Protein AF-A0A1S8C6V3-F1 (afdb_monomer)

Nearest PDB structures (foldseek):
  2dc0-assembly1_B  TM=8.450E-01  e=6.129E-05  Thermus thermophilus
  1obl-assembly1_B  TM=7.271E-01  e=3.190E-04  Bradyrhizobium japonicum
  1obk-assembly1_B  TM=7.244E-01  e=3.858E-04  Bradyrhizobium japonicum
  4cp8-assembly1_F  TM=7.637E-01  e=3.488E-02  Pseudomonas sp. ADP
  4gyr-assembly1_B  TM=7.759E-01  e=3.960E-02  Granulibacter bethesdensis CGDNIH1

Foldseek 3Di:
DPPPDPDDPDDDDLWQEAEEAVVVCVDPDPVLVVVLVVVVVVSVVVNHHYHYDHQPLPVPLVVLVLQQVLLVVLVVCVVVVVVLVVDDPVRSVSNVVNVPRDPVNNVVSVVSVVVRVVSVVVVCVPTVYYRDRPPD

Sequence (136 aa):
MLAGRPPRALRPAVPRRIGVPEPWFDHLDPGVAEVVAAAGRVFAGGGAELVPVTVPGISVAQDALYTIVYSGIADLHHERLATPGLFQPDTLARLRVGEGVSEGDRAGALQVRAEYQRGLEEVFGSVDVLLTPTLP

Mean predicted aligned error: 6.1 Å

pLDDT: mean 88.68, std 11.19, range [38.03, 97.38]

Solvent-accessible surface area (backbone atoms only — not comparable to full-atom values): 7933 Å² total; per-residue (Å²): 132,88,77,71,76,77,84,75,88,80,74,96,68,85,63,54,30,36,22,33,45,61,82,78,51,76,85,48,46,68,70,52,50,52,50,51,52,49,52,49,50,55,43,40,76,72,68,24,44,81,38,83,39,79,64,56,58,59,93,53,45,60,60,27,48,49,47,47,50,26,31,52,52,19,65,74,38,51,81,55,59,81,49,58,86,80,44,56,69,75,57,46,53,48,33,55,58,10,67,73,53,47,74,65,58,40,53,51,23,54,50,53,50,54,52,31,52,50,34,48,55,56,47,55,71,76,22,73,46,76,62,72,75,95,64,112

Structure (mmCIF, N/CA/C/O backbone):
data_AF-A0A1S8C6V3-F1
#
_entry.id   AF-A0A1S8C6V3-F1
#
loop_
_atom_site.group_PDB
_atom_site.id
_atom_site.type_symbol
_atom_site.label_atom_id
_atom_site.label_alt_id
_atom_site.label_comp_id
_atom_site.label_asym_id
_atom_site.label_entity_id
_atom_site.label_seq_id
_atom_site.pdbx_PDB_ins_code
_atom_site.Cartn_x
_atom_site.Cartn_y
_atom_site.Cartn_z
_atom_site.occupancy
_atom_site.B_iso_or_equiv
_atom_site.auth_seq_id
_atom_site.auth_comp_id
_atom_site.auth_asym_id
_atom_site.auth_atom_id
_atom_site.pdbx_PDB_model_num
ATOM 1 N N . MET A 1 1 ? 10.837 -16.732 -9.844 1.00 38.03 1 MET A N 1
ATOM 2 C CA . MET A 1 1 ? 9.453 -17.121 -9.496 1.00 38.03 1 MET A CA 1
ATOM 3 C C . MET A 1 1 ? 9.073 -16.458 -8.181 1.00 38.03 1 MET A C 1
ATOM 5 O O . MET A 1 1 ? 9.714 -16.738 -7.178 1.00 38.03 1 MET A O 1
ATOM 9 N N . LEU A 1 2 ? 8.061 -15.588 -8.163 1.00 43.62 2 LEU A N 1
ATOM 10 C CA . LEU A 1 2 ? 7.370 -15.242 -6.919 1.00 43.62 2 LEU A CA 1
ATOM 11 C C . LEU A 1 2 ? 6.513 -16.456 -6.557 1.00 43.62 2 LEU A C 1
ATOM 13 O O . LEU A 1 2 ? 5.391 -16.584 -7.037 1.00 43.62 2 LEU A O 1
ATOM 17 N N . ALA A 1 3 ? 7.074 -17.406 -5.811 1.00 48.03 3 ALA A N 1
ATOM 18 C CA . ALA A 1 3 ? 6.287 -18.504 -5.272 1.00 48.03 3 ALA A CA 1
ATOM 19 C C . ALA A 1 3 ? 5.245 -17.891 -4.325 1.00 48.03 3 ALA A 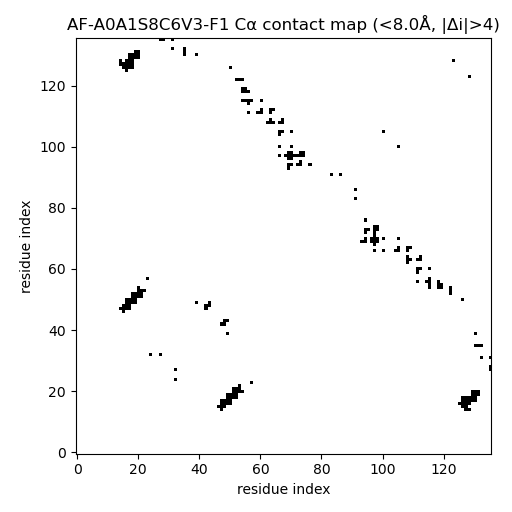C 1
ATOM 21 O O . ALA A 1 3 ? 5.586 -17.416 -3.241 1.00 48.03 3 ALA A O 1
ATOM 22 N N . GLY A 1 4 ? 3.990 -17.813 -4.771 1.00 52.19 4 GLY A N 1
ATOM 23 C CA . GLY A 1 4 ? 2.889 -17.382 -3.919 1.00 52.19 4 GLY A CA 1
ATOM 24 C C . GLY A 1 4 ? 2.823 -18.301 -2.703 1.00 52.19 4 GLY A C 1
ATOM 25 O O . GLY A 1 4 ? 2.859 -19.524 -2.856 1.00 52.19 4 GLY A O 1
ATOM 26 N N . ARG A 1 5 ? 2.758 -17.724 -1.494 1.00 61.88 5 ARG A N 1
ATOM 27 C CA . ARG A 1 5 ? 2.448 -18.498 -0.282 1.00 61.88 5 ARG A CA 1
ATOM 28 C C . ARG A 1 5 ? 1.172 -19.313 -0.563 1.00 61.88 5 ARG A C 1
ATOM 30 O O . ARG A 1 5 ? 0.252 -18.770 -1.182 1.00 61.88 5 ARG A O 1
ATOM 37 N N . PRO A 1 6 ? 1.101 -20.587 -0.139 1.00 71.75 6 PRO A N 1
ATOM 38 C CA . PRO A 1 6 ? -0.093 -21.394 -0.348 1.00 71.75 6 PRO A CA 1
ATOM 39 C C . PRO A 1 6 ? -1.317 -20.663 0.225 1.00 71.75 6 PRO A C 1
ATOM 41 O O . PRO A 1 6 ? -1.195 -20.024 1.279 1.00 71.75 6 PRO A O 1
ATOM 44 N N . PRO A 1 7 ? -2.477 -20.718 -0.455 1.00 63.81 7 PRO A N 1
ATOM 45 C CA . PRO A 1 7 ? -3.671 -20.019 -0.008 1.00 63.81 7 PRO A CA 1
ATOM 46 C C . PRO A 1 7 ? -4.016 -20.459 1.414 1.00 63.81 7 PRO A C 1
ATOM 48 O O . PRO A 1 7 ? -4.204 -21.644 1.697 1.00 63.81 7 PRO A O 1
ATOM 51 N N . ARG A 1 8 ? -4.067 -19.492 2.333 1.00 70.81 8 ARG A N 1
ATOM 52 C CA . ARG A 1 8 ? -4.486 -19.745 3.710 1.00 70.81 8 ARG A CA 1
ATOM 53 C C . ARG A 1 8 ? -5.990 -20.015 3.692 1.00 70.81 8 ARG A C 1
ATOM 55 O O . ARG A 1 8 ? -6.748 -19.218 3.147 1.00 70.81 8 ARG A O 1
ATOM 62 N N . ALA A 1 9 ? -6.427 -21.117 4.298 1.00 78.25 9 ALA A N 1
ATOM 63 C CA . ALA A 1 9 ? -7.848 -21.371 4.506 1.00 78.25 9 ALA A CA 1
ATOM 64 C C . ALA A 1 9 ? -8.405 -20.315 5.476 1.00 78.25 9 ALA A C 1
ATOM 66 O O . ALA A 1 9 ? -8.168 -20.385 6.683 1.00 78.25 9 ALA A O 1
ATOM 67 N N . LEU A 1 10 ? -9.094 -19.307 4.942 1.00 69.38 10 LEU A N 1
ATOM 68 C CA . LEU A 1 10 ? -9.737 -18.269 5.740 1.00 69.38 10 LEU A CA 1
ATOM 69 C C . LEU A 1 10 ? -11.077 -18.792 6.257 1.00 69.38 10 LEU A C 1
ATOM 71 O O . LEU A 1 10 ? -11.885 -19.326 5.499 1.00 69.38 10 LEU A O 1
ATOM 75 N N . ARG A 1 11 ? -11.315 -18.633 7.559 1.00 76.69 11 ARG A N 1
ATOM 76 C CA . ARG A 1 11 ? -12.638 -18.823 8.156 1.00 76.69 11 ARG A CA 1
ATOM 77 C C . ARG A 1 11 ? -13.254 -17.444 8.371 1.00 76.69 11 ARG A C 1
ATOM 79 O O . ARG A 1 11 ? -12.558 -16.593 8.923 1.00 76.69 11 ARG A O 1
ATOM 86 N N . PRO A 1 12 ? -14.515 -17.212 7.971 1.00 73.19 12 PRO A N 1
ATOM 87 C CA . PRO A 1 12 ? -15.203 -15.974 8.303 1.00 73.19 12 PRO A CA 1
ATOM 88 C C . PRO A 1 12 ? -15.204 -15.783 9.820 1.00 73.19 12 PRO A C 1
ATOM 90 O O . PRO A 1 12 ? -15.680 -16.643 10.561 1.00 73.19 12 PRO A O 1
ATOM 93 N N . ALA A 1 13 ? -14.643 -14.670 10.271 1.00 78.81 13 ALA A N 1
ATOM 94 C CA . ALA A 1 13 ? -14.649 -14.256 11.661 1.00 78.81 13 ALA A CA 1
ATOM 95 C C . ALA A 1 13 ? -14.959 -12.762 11.703 1.00 78.81 13 ALA A C 1
ATOM 97 O O . ALA A 1 13 ? -14.483 -12.002 10.859 1.00 78.81 13 ALA A O 1
ATOM 98 N N . VAL A 1 14 ? -15.772 -12.350 12.671 1.00 81.12 14 VAL A N 1
ATOM 99 C CA . VAL A 1 14 ? -15.993 -10.929 12.945 1.00 81.12 14 VAL A CA 1
ATOM 100 C C . VAL A 1 14 ? -14.713 -10.404 13.609 1.00 81.12 14 VAL A C 1
ATOM 102 O O . VAL A 1 14 ? -14.324 -10.969 14.638 1.00 81.12 14 VAL A O 1
ATOM 105 N N . PRO A 1 15 ? -14.027 -9.395 13.036 1.00 85.62 15 PRO A N 1
ATOM 106 C CA . PRO A 1 15 ? -12.810 -8.856 13.631 1.00 85.62 15 PRO A CA 1
ATOM 107 C C . PRO A 1 15 ? -13.142 -8.217 14.979 1.00 85.62 15 PRO A C 1
ATOM 109 O O . PRO A 1 15 ? -14.137 -7.504 15.108 1.00 85.62 15 PRO A O 1
ATOM 112 N N . ARG A 1 16 ? -12.311 -8.481 15.987 1.00 94.50 16 ARG A N 1
ATOM 113 C CA . ARG A 1 16 ? -12.438 -7.859 17.309 1.00 94.50 16 ARG A CA 1
ATOM 114 C C . ARG A 1 16 ? -11.603 -6.599 17.413 1.00 94.50 16 ARG A C 1
ATOM 116 O O . ARG A 1 16 ? -12.015 -5.687 18.111 1.00 94.50 16 ARG A O 1
ATOM 123 N N . ARG A 1 17 ? -10.453 -6.552 16.740 1.00 96.94 17 ARG A N 1
ATOM 124 C CA . ARG A 1 17 ? -9.543 -5.402 16.726 1.00 96.94 17 ARG A CA 1
ATOM 125 C C . ARG A 1 17 ? -9.276 -4.990 15.288 1.00 96.94 17 ARG A C 1
ATOM 127 O O . ARG A 1 17 ? -8.723 -5.768 14.511 1.00 96.94 17 ARG A O 1
ATOM 134 N N . ILE A 1 18 ? -9.670 -3.777 14.938 1.00 96.56 18 ILE A N 1
ATOM 135 C CA . ILE A 1 18 ? -9.483 -3.194 13.611 1.00 96.56 18 ILE A CA 1
ATOM 136 C C . ILE A 1 18 ? -8.424 -2.105 13.734 1.00 96.56 18 ILE A C 1
ATOM 138 O O . ILE A 1 18 ? -8.628 -1.112 14.429 1.00 96.56 18 ILE A O 1
ATOM 142 N N . GLY A 1 19 ? -7.295 -2.291 13.058 1.00 95.50 19 GLY A N 1
ATOM 143 C CA . GLY A 1 19 ? -6.231 -1.301 13.008 1.00 95.50 19 GLY A CA 1
ATOM 144 C C . GLY A 1 19 ? -6.596 -0.124 12.114 1.00 95.50 19 GLY A C 1
ATOM 145 O O . GLY A 1 19 ? -7.072 -0.314 10.994 1.00 95.50 19 GLY A O 1
ATOM 146 N N . VAL A 1 20 ? -6.344 1.085 12.596 1.00 92.88 20 VAL A N 1
ATOM 147 C CA . VAL A 1 20 ? -6.535 2.340 11.868 1.00 92.88 20 VAL A CA 1
ATOM 148 C C . VAL A 1 20 ? -5.156 2.979 11.693 1.00 92.88 20 VAL A C 1
ATOM 150 O O . VAL A 1 20 ? -4.589 3.463 12.674 1.00 92.88 20 VAL A O 1
ATOM 153 N N . PRO A 1 21 ? -4.557 2.925 10.489 1.00 88.31 21 PRO A N 1
ATOM 154 C CA . PRO A 1 21 ? -3.228 3.465 10.259 1.00 88.31 21 PRO A CA 1
ATOM 155 C C . PRO A 1 21 ? -3.283 4.990 10.126 1.00 88.31 21 PRO A C 1
ATOM 157 O O . PRO A 1 21 ? -3.276 5.521 9.023 1.00 88.31 21 PRO A O 1
ATOM 160 N N . GLU A 1 22 ? -3.357 5.698 11.254 1.00 71.38 22 GLU A N 1
ATOM 161 C CA . GLU A 1 22 ? -3.537 7.159 11.305 1.00 71.38 22 GLU A CA 1
ATOM 162 C C . GLU A 1 22 ? -2.548 7.953 10.422 1.00 71.38 22 GLU A C 1
ATOM 164 O O . GLU A 1 22 ? -3.011 8.830 9.694 1.00 71.38 22 GLU A O 1
ATOM 169 N N . PRO A 1 23 ? -1.238 7.619 10.352 1.00 64.19 23 PRO A N 1
ATOM 170 C CA . PRO A 1 23 ? -0.298 8.339 9.486 1.00 64.19 23 PRO A CA 1
ATOM 171 C C . PRO A 1 23 ? -0.532 8.128 7.981 1.00 64.19 23 PRO A C 1
ATOM 173 O O . PRO A 1 23 ? 0.064 8.823 7.166 1.00 64.19 23 PRO A O 1
ATOM 176 N N . TRP A 1 24 ? -1.348 7.145 7.574 1.00 64.75 24 TRP A N 1
ATOM 177 C CA . TRP A 1 24 ? -1.687 6.930 6.155 1.00 64.75 24 TRP A CA 1
ATOM 178 C C . TRP A 1 24 ? -2.690 7.961 5.639 1.00 64.75 24 TRP A C 1
ATOM 180 O O . TRP A 1 24 ? -2.923 8.023 4.434 1.00 64.75 24 TRP A O 1
ATOM 190 N N . PHE A 1 25 ? -3.310 8.727 6.537 1.00 64.12 25 PHE A N 1
ATOM 191 C CA . PHE A 1 25 ? -4.418 9.621 6.216 1.00 64.12 25 PHE A CA 1
ATOM 192 C C . PHE A 1 25 ? -4.036 11.096 6.209 1.00 64.12 25 PHE A C 1
ATOM 194 O O . PHE A 1 25 ? -4.906 11.954 6.041 1.00 64.12 25 PHE A O 1
ATOM 201 N N . ASP A 1 26 ? -2.747 11.399 6.352 1.00 65.25 26 ASP A N 1
ATOM 202 C CA . ASP A 1 26 ? -2.247 12.750 6.161 1.00 65.25 26 ASP A CA 1
ATOM 203 C C . ASP A 1 26 ? -2.620 13.202 4.740 1.00 65.25 26 ASP A C 1
ATOM 205 O O . ASP A 1 26 ? -2.129 12.650 3.756 1.00 65.25 26 ASP A O 1
ATOM 209 N N . HIS A 1 27 ? -3.458 14.239 4.639 1.00 70.19 27 HIS A N 1
ATOM 210 C CA . HIS A 1 27 ? -3.962 14.833 3.388 1.00 70.19 27 HIS A CA 1
ATOM 211 C C . HIS A 1 27 ? -5.075 14.060 2.649 1.00 70.19 27 HIS A C 1
ATOM 213 O O . HIS A 1 27 ? -5.229 14.247 1.442 1.00 70.19 27 HIS A O 1
ATOM 219 N N . LEU A 1 28 ? -5.883 13.241 3.337 1.00 81.44 28 LEU A N 1
ATOM 220 C CA . LEU A 1 28 ? -7.133 12.739 2.741 1.00 81.44 28 LEU A CA 1
ATOM 221 C C . LEU A 1 28 ? -8.095 13.875 2.377 1.00 81.44 28 LEU A C 1
ATOM 223 O O . LEU A 1 28 ? -8.183 14.884 3.086 1.00 81.44 28 LEU A O 1
ATOM 227 N N . ASP A 1 29 ? -8.881 13.661 1.318 1.00 89.06 29 ASP A N 1
ATOM 228 C CA . ASP A 1 29 ? -10.055 14.491 1.075 1.00 89.06 29 ASP A CA 1
ATOM 229 C C . ASP A 1 29 ? -10.990 14.425 2.303 1.00 89.06 29 ASP A C 1
ATOM 231 O O . ASP A 1 29 ? -11.233 13.330 2.834 1.00 89.06 29 ASP A O 1
ATOM 235 N N . PRO A 1 30 ? -11.533 15.560 2.783 1.00 89.00 30 PRO A N 1
ATOM 236 C CA . PRO A 1 30 ? -12.393 15.573 3.963 1.00 89.00 30 PRO A CA 1
ATOM 237 C C . PRO A 1 30 ? -13.584 14.610 3.865 1.00 89.00 30 PRO A C 1
ATOM 239 O O . PRO A 1 30 ? -13.933 13.969 4.855 1.00 89.00 30 PRO A O 1
ATOM 242 N N . GLY A 1 31 ? -14.171 14.447 2.675 1.00 90.81 31 GLY A N 1
ATOM 243 C CA . GLY A 1 31 ? -15.271 13.513 2.453 1.00 90.81 31 GLY A CA 1
ATOM 244 C C . GLY A 1 31 ? -14.839 12.054 2.605 1.00 90.81 31 GLY A C 1
ATOM 245 O O . GLY A 1 31 ? -15.572 11.243 3.175 1.00 90.81 31 GLY A O 1
ATOM 246 N N . VAL A 1 32 ? -13.625 11.709 2.170 1.00 91.00 32 VAL A N 1
ATOM 247 C CA . VAL A 1 32 ? -13.065 10.362 2.362 1.00 91.00 32 VAL A CA 1
ATOM 248 C C . VAL A 1 32 ? -12.772 10.109 3.838 1.00 91.00 32 VAL A C 1
ATOM 250 O O . VAL A 1 32 ? -13.146 9.054 4.360 1.00 91.00 32 VAL A O 1
ATOM 253 N N . ALA A 1 33 ? -12.199 11.087 4.544 1.00 88.62 33 ALA A N 1
ATOM 254 C CA . ALA A 1 33 ? -11.973 10.995 5.985 1.00 88.62 33 ALA A CA 1
ATOM 255 C C . ALA A 1 33 ? -13.287 10.777 6.762 1.00 88.62 33 ALA A C 1
ATOM 257 O O . ALA A 1 33 ? -13.359 9.914 7.643 1.00 88.62 33 ALA A O 1
ATOM 258 N N . GLU A 1 34 ? -14.355 11.495 6.402 1.00 90.50 34 GLU A N 1
ATOM 259 C CA . GLU A 1 34 ? -15.681 11.330 7.003 1.00 90.50 34 GLU A CA 1
ATOM 260 C C . GLU A 1 34 ? -16.263 9.929 6.779 1.00 90.50 34 GLU A C 1
ATOM 262 O O . GLU A 1 34 ? -16.788 9.323 7.721 1.00 90.50 34 GLU A O 1
ATOM 267 N N . VAL A 1 35 ? -16.150 9.388 5.561 1.00 92.62 35 VAL A N 1
ATOM 268 C CA . VAL A 1 35 ? -16.659 8.051 5.220 1.00 92.62 35 VAL A CA 1
ATOM 269 C C . VAL A 1 35 ? -15.863 6.952 5.927 1.00 92.62 35 VAL A C 1
ATOM 271 O O . VAL A 1 35 ? -16.466 6.021 6.465 1.00 92.62 35 VAL A O 1
ATOM 274 N N . VAL A 1 36 ? -14.533 7.067 6.004 1.00 91.81 36 VAL A N 1
ATOM 275 C CA . VAL A 1 36 ? -13.689 6.125 6.763 1.00 91.81 36 VAL A CA 1
ATOM 276 C C . VAL A 1 36 ? -14.046 6.164 8.250 1.00 91.81 36 VAL A C 1
ATOM 278 O O . VAL A 1 36 ? -14.255 5.115 8.865 1.00 91.81 36 VAL A O 1
ATOM 281 N N . ALA A 1 37 ? -14.213 7.358 8.825 1.00 90.81 37 ALA A N 1
ATOM 282 C CA . ALA A 1 37 ? -14.640 7.507 10.214 1.00 90.81 37 ALA A CA 1
ATOM 283 C C . ALA A 1 37 ? -16.051 6.935 10.450 1.00 90.81 37 ALA A C 1
ATOM 285 O O . ALA A 1 37 ? -16.306 6.310 11.483 1.00 90.81 37 ALA A O 1
ATOM 286 N N . ALA A 1 38 ? -16.976 7.114 9.502 1.00 94.31 38 ALA A N 1
ATOM 287 C CA . ALA A 1 38 ? -18.315 6.533 9.564 1.00 94.31 38 ALA A CA 1
ATOM 288 C C . ALA A 1 38 ? -18.282 5.000 9.521 1.00 94.31 38 ALA A C 1
ATOM 290 O O . ALA A 1 38 ? -18.948 4.361 10.336 1.00 94.31 38 ALA A O 1
ATOM 291 N N . ALA A 1 39 ? -17.466 4.412 8.643 1.00 94.19 39 ALA A N 1
ATOM 292 C CA . ALA A 1 39 ? -17.251 2.969 8.596 1.00 94.19 39 ALA A CA 1
ATOM 293 C C . ALA A 1 39 ? -16.686 2.444 9.926 1.00 94.19 39 ALA A C 1
ATOM 295 O O . ALA A 1 39 ? -17.195 1.462 10.468 1.00 94.19 39 ALA A O 1
ATOM 296 N N . GLY A 1 40 ? -15.711 3.148 10.511 1.00 94.06 40 GLY A N 1
ATOM 297 C CA . GLY A 1 40 ? -15.180 2.834 11.838 1.00 94.06 40 GLY A CA 1
ATOM 298 C C . GLY A 1 40 ? -16.269 2.792 12.916 1.00 94.06 40 GLY A C 1
ATOM 299 O O . GLY A 1 40 ? -16.345 1.828 13.677 1.00 94.06 40 GLY A O 1
ATOM 300 N N . ARG A 1 41 ? -17.173 3.784 12.944 1.00 95.19 41 ARG A N 1
ATOM 301 C CA . ARG A 1 41 ? -18.307 3.810 13.889 1.00 95.19 41 ARG A CA 1
ATOM 302 C C . ARG A 1 41 ? -19.266 2.634 13.705 1.00 95.19 41 ARG A C 1
ATOM 304 O O . ARG A 1 41 ? -19.756 2.107 14.701 1.00 95.19 41 ARG A O 1
ATOM 311 N N . VAL A 1 42 ? -19.522 2.207 12.466 1.00 96.00 42 VAL A N 1
ATOM 312 C CA . VAL A 1 42 ? -20.362 1.027 12.185 1.00 96.00 42 VAL A CA 1
ATOM 313 C C . VAL A 1 42 ? -19.738 -0.231 12.788 1.00 96.00 42 VAL A C 1
ATOM 315 O O . VAL A 1 42 ? -20.427 -0.980 13.480 1.00 96.00 42 VAL A O 1
ATOM 318 N N . PHE A 1 43 ? -18.435 -0.443 12.592 1.00 95.06 43 PHE A N 1
ATOM 319 C CA . PHE A 1 43 ? -17.749 -1.597 13.176 1.00 95.06 43 PHE A CA 1
ATOM 320 C C . PHE A 1 43 ? -17.683 -1.532 14.705 1.00 95.06 43 PHE A C 1
ATOM 322 O O . PHE A 1 43 ? -17.931 -2.541 15.367 1.00 95.06 43 PHE A O 1
ATOM 329 N N . ALA A 1 44 ? -17.434 -0.349 15.271 1.00 94.94 44 ALA A N 1
ATOM 330 C CA . ALA A 1 44 ? -17.438 -0.149 16.717 1.00 94.94 44 ALA A CA 1
ATOM 331 C C . ALA A 1 44 ? -18.811 -0.439 17.343 1.00 94.94 44 ALA A C 1
ATOM 333 O O . ALA A 1 44 ? -18.899 -1.126 18.360 1.00 94.94 44 ALA A O 1
ATOM 334 N N . GLY A 1 45 ? -19.900 -0.010 16.694 1.00 95.69 45 GLY A N 1
ATOM 335 C CA . GLY A 1 45 ? -21.268 -0.351 17.100 1.00 95.69 45 GLY A CA 1
ATOM 336 C C . GLY A 1 45 ? -21.573 -1.854 17.037 1.00 95.69 45 GLY A C 1
ATOM 337 O O . GLY A 1 45 ? -22.434 -2.335 17.769 1.00 95.69 45 GLY A O 1
ATOM 338 N N . GLY A 1 46 ? -20.840 -2.603 16.208 1.00 93.38 46 GLY A N 1
ATOM 339 C CA . GLY A 1 46 ? -20.871 -4.066 16.139 1.00 93.38 46 GLY A CA 1
ATOM 340 C C . GLY A 1 46 ? -19.975 -4.780 17.160 1.00 93.38 46 GLY A C 1
ATOM 341 O O . GLY A 1 46 ? -19.917 -6.009 17.147 1.00 93.38 46 GLY A O 1
ATOM 342 N N . GLY A 1 47 ? -19.282 -4.042 18.036 1.00 94.94 47 GLY A N 1
ATOM 343 C CA . GLY A 1 47 ? -18.427 -4.590 19.092 1.00 94.94 47 GLY A CA 1
ATOM 344 C C . GLY A 1 47 ? -16.948 -4.747 18.727 1.00 94.94 47 GLY A C 1
ATOM 345 O O . GLY A 1 47 ? -16.218 -5.386 19.485 1.00 94.94 47 GLY A O 1
ATOM 346 N N . ALA A 1 48 ? -16.495 -4.192 17.598 1.00 96.38 48 ALA A N 1
ATOM 347 C CA . ALA A 1 48 ? -15.071 -4.130 17.275 1.00 96.38 48 ALA A CA 1
ATOM 348 C C . ALA A 1 48 ? -14.380 -2.959 17.997 1.00 96.38 48 ALA A C 1
ATOM 350 O O . ALA A 1 48 ? -14.920 -1.863 18.114 1.00 96.38 48 ALA A O 1
ATOM 351 N N . GLU A 1 49 ? -13.151 -3.172 18.439 1.00 97.12 49 GLU A N 1
ATOM 352 C CA . GLU A 1 49 ? -12.259 -2.135 18.944 1.00 97.12 49 GLU A CA 1
ATOM 353 C C . GLU A 1 49 ? -11.479 -1.516 17.777 1.00 97.12 49 GLU A C 1
ATOM 355 O O . GLU A 1 49 ? -10.877 -2.239 16.978 1.00 97.12 49 GLU A O 1
ATOM 360 N N . LEU A 1 50 ? -11.477 -0.183 17.672 1.00 95.00 50 LEU A N 1
ATOM 361 C CA . LEU A 1 50 ? -10.618 0.540 16.733 1.00 95.00 50 LEU A CA 1
ATOM 362 C C . LEU A 1 50 ? -9.282 0.843 17.413 1.00 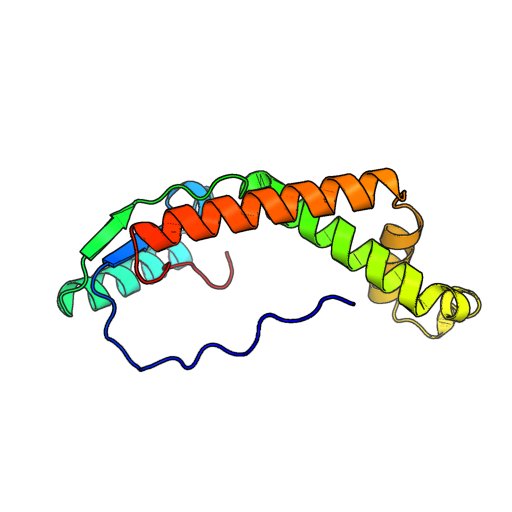95.00 50 LEU A C 1
ATOM 364 O O . LEU A 1 50 ? -9.252 1.502 18.450 1.00 95.00 50 LEU A O 1
ATOM 368 N N . VAL A 1 51 ? -8.189 0.371 16.821 1.00 95.38 51 VAL A N 1
ATOM 369 C CA . VAL A 1 51 ? -6.839 0.465 17.384 1.00 95.38 51 VAL A CA 1
ATOM 370 C C . VAL A 1 51 ? -5.981 1.333 16.465 1.00 95.38 51 VAL A C 1
ATOM 372 O O . VAL A 1 51 ? -5.737 0.930 15.328 1.00 95.38 51 VAL A O 1
ATOM 375 N N . PRO A 1 52 ? -5.493 2.502 16.906 1.00 92.88 52 PRO A N 1
ATOM 376 C CA . PRO A 1 52 ? -4.494 3.253 16.154 1.00 92.88 52 PRO A CA 1
ATOM 377 C C . PRO A 1 52 ? -3.238 2.406 15.929 1.00 92.88 52 PRO A C 1
ATOM 379 O O . PRO A 1 52 ? -2.721 1.795 16.868 1.00 92.88 52 PRO A O 1
ATOM 382 N N . VAL A 1 53 ? -2.743 2.348 14.693 1.00 92.56 53 VAL A N 1
ATOM 383 C CA . VAL A 1 53 ? -1.529 1.591 14.353 1.00 92.56 53 VAL A CA 1
ATOM 384 C C . VAL A 1 53 ? -0.570 2.412 13.502 1.00 92.56 53 VAL A C 1
ATOM 386 O O . VAL A 1 53 ? -0.971 3.247 12.698 1.00 92.56 53 VAL A O 1
ATOM 389 N N . THR A 1 54 ? 0.719 2.115 13.629 1.00 90.06 54 THR A N 1
ATOM 390 C CA . THR A 1 54 ? 1.756 2.631 12.733 1.00 90.06 54 THR A CA 1
ATOM 391 C C . THR A 1 54 ? 2.242 1.487 11.865 1.00 90.06 54 THR A C 1
ATOM 393 O O . THR A 1 54 ? 2.653 0.457 12.395 1.00 90.06 54 THR A O 1
ATOM 396 N N . VAL A 1 55 ? 2.230 1.664 10.541 1.00 87.44 55 VAL A N 1
ATOM 397 C CA . VAL A 1 55 ? 2.815 0.685 9.614 1.00 87.44 55 VAL A CA 1
ATOM 398 C C . VAL A 1 55 ? 4.208 1.157 9.190 1.00 87.44 55 VAL A C 1
ATOM 400 O O . VAL A 1 55 ? 4.313 2.164 8.480 1.00 87.44 55 VAL A O 1
ATOM 403 N N . PRO A 1 56 ? 5.284 0.459 9.600 1.00 86.38 56 PRO A N 1
ATOM 404 C CA . PRO A 1 56 ? 6.645 0.824 9.225 1.00 86.38 56 PRO A CA 1
ATOM 405 C C . PRO A 1 56 ? 6.841 0.811 7.707 1.00 86.38 56 PRO A C 1
ATOM 407 O O . PRO A 1 56 ? 6.345 -0.077 7.020 1.00 86.38 56 PRO A O 1
ATOM 410 N N . GLY A 1 57 ? 7.591 1.780 7.180 1.00 85.81 57 GLY A N 1
ATOM 411 C CA . GLY A 1 57 ? 7.979 1.810 5.765 1.00 85.81 57 GLY A CA 1
ATOM 412 C C . GLY A 1 57 ? 6.875 2.219 4.783 1.00 85.81 57 GLY A C 1
ATOM 413 O O . GLY A 1 57 ? 7.108 2.157 3.580 1.00 85.81 57 GLY A O 1
ATOM 414 N N . ILE A 1 58 ? 5.704 2.670 5.255 1.00 83.56 58 ILE A N 1
ATOM 415 C CA . ILE A 1 58 ? 4.607 3.110 4.376 1.00 83.56 58 ILE A CA 1
ATOM 416 C C . ILE A 1 58 ? 5.041 4.168 3.357 1.00 83.56 58 ILE A C 1
ATOM 418 O O . ILE A 1 58 ? 4.724 4.044 2.177 1.00 83.56 58 ILE A O 1
ATOM 422 N N . SER A 1 59 ? 5.789 5.181 3.795 1.00 84.44 59 SER A N 1
ATOM 423 C CA . SER A 1 59 ? 6.155 6.336 2.969 1.00 84.44 59 SER A CA 1
ATOM 424 C C . SER A 1 59 ? 7.030 5.971 1.771 1.00 84.44 59 SER A C 1
ATOM 426 O O . SER A 1 59 ? 7.047 6.704 0.791 1.00 84.44 59 SER A O 1
ATOM 428 N N . VAL A 1 60 ? 7.731 4.836 1.835 1.00 89.38 60 VAL A N 1
ATOM 429 C CA . VAL A 1 60 ? 8.634 4.347 0.781 1.00 89.38 60 VAL A CA 1
ATOM 430 C C . VAL A 1 60 ? 8.095 3.105 0.064 1.00 89.38 60 VAL A C 1
ATOM 432 O O . VAL A 1 60 ? 8.682 2.643 -0.915 1.00 89.38 60 VAL A O 1
ATOM 435 N N . ALA A 1 61 ? 6.974 2.543 0.532 1.00 90.00 61 ALA A N 1
ATOM 436 C CA . ALA A 1 61 ? 6.423 1.298 0.007 1.00 90.00 61 ALA A CA 1
ATOM 437 C C . ALA A 1 61 ? 5.956 1.437 -1.450 1.00 90.00 61 ALA A C 1
ATOM 439 O O . ALA A 1 61 ? 6.161 0.520 -2.249 1.00 90.00 61 ALA A O 1
ATOM 440 N N . GLN A 1 62 ? 5.358 2.578 -1.808 1.00 89.88 62 GLN A N 1
ATOM 441 C CA . GLN A 1 62 ? 4.887 2.834 -3.170 1.00 89.88 62 GLN A CA 1
ATOM 442 C C . GLN A 1 62 ? 6.047 2.950 -4.165 1.00 89.88 62 GLN A C 1
ATOM 444 O O . GLN A 1 62 ? 5.991 2.349 -5.238 1.00 89.88 62 GLN A O 1
ATOM 449 N N . ASP A 1 63 ? 7.116 3.652 -3.796 1.00 93.19 63 ASP A N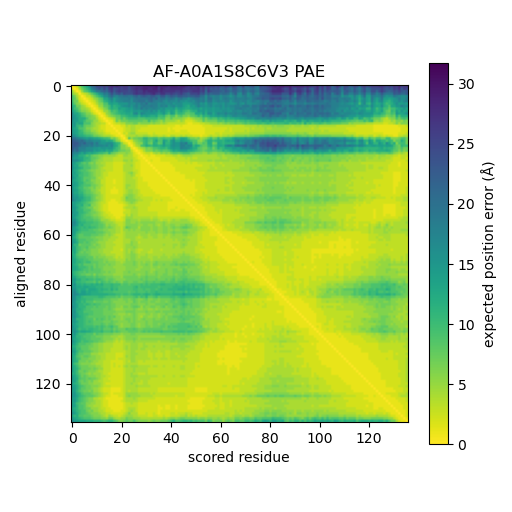 1
ATOM 450 C CA . ASP A 1 63 ? 8.292 3.803 -4.655 1.00 93.19 63 ASP A CA 1
ATOM 451 C C . ASP A 1 63 ? 8.979 2.454 -4.881 1.00 93.19 63 ASP A C 1
ATOM 453 O O . ASP A 1 63 ? 9.260 2.072 -6.019 1.00 93.19 63 ASP A O 1
ATOM 457 N N . ALA A 1 64 ? 9.153 1.663 -3.816 1.00 95.62 64 ALA A N 1
ATOM 458 C CA . ALA A 1 64 ? 9.681 0.307 -3.928 1.00 95.62 64 ALA A CA 1
ATOM 459 C C . ALA A 1 64 ? 8.792 -0.588 -4.812 1.00 95.62 64 ALA A C 1
ATOM 461 O O . ALA A 1 64 ? 9.303 -1.346 -5.642 1.00 95.62 64 ALA A O 1
ATOM 462 N N . LEU A 1 65 ? 7.463 -0.490 -4.677 1.00 95.12 65 LEU A N 1
ATOM 463 C CA . LEU A 1 65 ? 6.514 -1.212 -5.526 1.00 95.12 65 LEU A CA 1
ATOM 464 C C . LEU A 1 65 ? 6.683 -0.832 -7.002 1.00 95.12 65 LEU A C 1
ATOM 466 O O . LEU A 1 65 ? 6.774 -1.729 -7.840 1.00 95.12 65 LEU A O 1
ATOM 470 N N . TYR A 1 66 ? 6.749 0.460 -7.326 1.00 94.50 66 TYR A N 1
ATOM 471 C CA . TYR A 1 66 ? 6.930 0.921 -8.703 1.00 94.50 66 TYR A CA 1
ATOM 472 C C . TYR A 1 66 ? 8.258 0.463 -9.295 1.00 94.50 66 TYR A C 1
ATOM 474 O O . TYR A 1 66 ? 8.258 -0.052 -10.411 1.00 94.50 66 TYR A O 1
ATOM 482 N N . THR A 1 67 ? 9.359 0.528 -8.545 1.00 96.12 67 THR A N 1
ATOM 483 C CA . THR A 1 67 ? 10.655 -0.002 -8.992 1.00 96.12 67 THR A CA 1
ATOM 484 C C . THR A 1 67 ? 10.575 -1.497 -9.302 1.00 96.12 67 THR A C 1
ATOM 486 O O . THR A 1 67 ? 11.018 -1.936 -10.364 1.00 96.12 67 THR A O 1
ATOM 489 N N . ILE A 1 68 ? 9.961 -2.299 -8.422 1.00 96.56 68 ILE A N 1
ATOM 490 C CA . ILE A 1 68 ? 9.808 -3.750 -8.627 1.00 96.56 68 ILE A CA 1
ATOM 491 C C . ILE A 1 68 ? 8.922 -4.053 -9.840 1.00 96.56 68 ILE A C 1
ATOM 493 O O . ILE A 1 68 ? 9.261 -4.921 -10.647 1.00 96.56 68 ILE A O 1
ATOM 497 N N . VAL A 1 69 ? 7.777 -3.377 -9.952 1.00 95.44 69 VAL A N 1
ATOM 498 C CA . VAL A 1 69 ? 6.802 -3.620 -11.019 1.00 95.44 69 VAL A CA 1
ATOM 499 C C . VAL A 1 69 ? 7.374 -3.187 -12.360 1.00 95.44 69 VAL A C 1
ATOM 501 O O . VAL A 1 69 ? 7.375 -3.995 -13.284 1.00 95.44 69 VAL A O 1
ATOM 504 N N . TYR A 1 70 ? 7.885 -1.958 -12.468 1.00 94.56 70 TYR A N 1
ATOM 505 C CA . TYR A 1 70 ? 8.363 -1.407 -13.733 1.00 94.56 70 TYR A CA 1
ATOM 506 C C . TYR A 1 70 ? 9.612 -2.113 -14.251 1.00 94.56 70 TYR A C 1
ATOM 508 O O . TYR A 1 70 ? 9.621 -2.490 -15.422 1.00 94.56 70 TYR A O 1
ATOM 516 N N . SER A 1 71 ? 10.593 -2.415 -13.392 1.00 94.81 71 SER A N 1
ATOM 517 C CA . SER A 1 71 ? 11.726 -3.263 -13.803 1.00 94.81 71 SER A CA 1
ATOM 518 C C . SER A 1 71 ? 11.256 -4.643 -14.276 1.00 94.81 71 SER A C 1
ATOM 520 O O . SER A 1 71 ? 11.651 -5.107 -15.340 1.00 94.81 71 SER A O 1
ATOM 522 N N . GLY A 1 72 ? 10.333 -5.279 -13.546 1.00 93.44 72 GLY A N 1
ATOM 523 C CA . GLY A 1 72 ? 9.814 -6.598 -13.904 1.00 93.44 72 GLY A CA 1
ATOM 524 C C . GLY A 1 72 ? 9.051 -6.635 -15.232 1.00 93.44 72 GLY A C 1
ATOM 525 O O . GLY A 1 72 ? 9.194 -7.600 -15.982 1.00 93.44 72 GLY A O 1
ATOM 526 N N . ILE A 1 73 ? 8.244 -5.612 -15.541 1.00 92.44 73 ILE A N 1
ATOM 527 C CA . ILE A 1 73 ? 7.532 -5.553 -16.828 1.00 92.44 73 ILE A CA 1
ATOM 528 C C . ILE A 1 73 ? 8.464 -5.194 -17.989 1.00 92.44 73 ILE A C 1
ATOM 530 O O . ILE A 1 73 ? 8.240 -5.688 -19.092 1.00 92.44 73 ILE A O 1
ATOM 534 N N . ALA A 1 74 ? 9.498 -4.377 -17.759 1.00 92.56 74 ALA A N 1
ATOM 535 C CA . ALA A 1 74 ? 10.495 -4.058 -18.776 1.00 92.56 74 ALA A CA 1
ATOM 536 C C . ALA A 1 74 ? 11.290 -5.312 -19.157 1.00 92.56 74 ALA A C 1
ATOM 538 O O . ALA A 1 74 ? 11.342 -5.650 -20.337 1.00 92.56 74 ALA A O 1
ATOM 539 N N . ASP A 1 75 ? 11.768 -6.075 -18.165 1.00 93.19 75 ASP A N 1
ATOM 540 C CA . ASP A 1 75 ? 12.418 -7.375 -18.377 1.00 93.19 75 ASP A CA 1
ATOM 541 C C . ASP A 1 75 ? 11.519 -8.331 -19.178 1.00 93.19 75 ASP A C 1
ATOM 543 O O . ASP A 1 75 ? 11.942 -8.931 -20.166 1.00 93.19 75 ASP A O 1
ATOM 547 N N . LEU A 1 76 ? 10.246 -8.455 -18.774 1.00 94.19 76 LEU A N 1
ATOM 548 C CA . LEU A 1 76 ? 9.277 -9.355 -19.408 1.00 94.19 76 LEU A CA 1
ATOM 549 C C . LEU A 1 76 ? 9.004 -8.998 -20.877 1.00 94.19 76 LEU A C 1
ATOM 551 O O . LEU A 1 76 ? 8.653 -9.869 -21.678 1.00 94.19 76 LEU A O 1
ATOM 555 N N . HIS A 1 77 ? 9.116 -7.720 -21.230 1.00 93.31 77 HIS A N 1
ATOM 556 C CA . HIS A 1 77 ? 8.773 -7.203 -22.551 1.00 93.31 77 HIS A CA 1
ATOM 557 C C . HIS A 1 77 ? 9.973 -6.707 -23.358 1.00 93.31 77 HIS A C 1
ATOM 559 O O . HIS A 1 77 ? 9.757 -6.143 -24.429 1.00 93.31 77 HIS A O 1
ATOM 565 N N . HIS A 1 78 ? 11.201 -6.974 -22.912 1.00 91.75 78 HIS A N 1
ATOM 566 C CA . HIS A 1 78 ? 12.432 -6.467 -23.519 1.00 91.75 78 HIS A CA 1
ATOM 567 C C . HIS A 1 78 ? 12.483 -6.674 -25.044 1.00 91.75 78 HIS A C 1
ATOM 569 O O . HIS A 1 78 ? 12.690 -5.730 -25.801 1.00 91.75 78 HIS A O 1
ATOM 575 N N . GLU A 1 79 ? 12.175 -7.879 -25.535 1.00 92.81 79 GLU A N 1
ATOM 576 C CA . GLU A 1 79 ? 12.166 -8.161 -26.982 1.00 92.81 79 GLU A CA 1
ATOM 577 C C . GLU A 1 79 ? 11.097 -7.364 -27.750 1.00 92.81 79 GLU A C 1
ATOM 579 O O . GLU A 1 79 ? 11.298 -6.965 -28.897 1.00 92.81 79 GLU A O 1
ATOM 584 N N . ARG A 1 80 ? 9.947 -7.097 -27.120 1.00 91.19 80 ARG A N 1
ATOM 585 C CA . ARG A 1 80 ? 8.830 -6.374 -27.749 1.00 91.19 80 ARG A CA 1
ATOM 586 C C . ARG A 1 80 ? 9.095 -4.876 -27.853 1.00 91.19 80 ARG A C 1
ATOM 588 O O . ARG A 1 80 ? 8.462 -4.218 -28.677 1.00 91.19 80 ARG A O 1
ATOM 595 N N . LEU A 1 81 ? 10.038 -4.339 -27.080 1.00 88.94 81 LEU A N 1
ATOM 596 C CA . LEU A 1 81 ? 10.431 -2.929 -27.146 1.00 88.94 81 LEU A CA 1
ATOM 597 C C . LEU A 1 81 ? 11.118 -2.564 -28.467 1.00 88.94 81 LEU A C 1
ATOM 599 O O . LEU A 1 81 ? 11.101 -1.396 -28.847 1.00 88.94 81 LEU A O 1
ATOM 603 N N . ALA A 1 82 ? 11.588 -3.554 -29.235 1.00 90.38 82 ALA A N 1
ATOM 604 C CA . ALA A 1 82 ? 12.010 -3.360 -30.622 1.00 90.38 82 ALA A CA 1
ATOM 605 C C . ALA A 1 82 ? 10.856 -2.930 -31.554 1.00 90.38 82 ALA A C 1
ATOM 607 O O . ALA A 1 82 ? 11.102 -2.398 -32.635 1.00 90.38 82 ALA A O 1
ATOM 608 N N . THR A 1 83 ? 9.594 -3.130 -31.146 1.00 93.56 83 THR A N 1
ATOM 609 C CA . THR A 1 83 ? 8.396 -2.725 -31.904 1.00 93.56 83 THR A CA 1
ATOM 610 C C . THR A 1 83 ? 7.500 -1.797 -31.064 1.00 93.56 83 THR A C 1
ATOM 612 O O . THR A 1 83 ? 6.357 -2.139 -30.747 1.00 93.56 83 THR A O 1
ATOM 615 N N . PRO A 1 84 ? 7.983 -0.595 -30.689 1.00 90.44 84 PRO A N 1
ATOM 616 C CA . PRO A 1 84 ? 7.340 0.244 -29.674 1.00 90.44 84 PRO A CA 1
ATOM 617 C C . PRO A 1 84 ? 5.936 0.727 -30.071 1.00 90.44 84 PRO A C 1
ATOM 619 O O . PRO A 1 84 ? 5.118 1.002 -29.200 1.00 90.44 84 PRO A O 1
ATOM 622 N N . GLY A 1 85 ? 5.629 0.781 -31.373 1.00 94.12 85 GLY A N 1
ATOM 623 C CA . GLY A 1 85 ? 4.309 1.162 -31.889 1.00 94.12 85 GLY A CA 1
ATOM 624 C C . GLY A 1 85 ? 3.177 0.175 -31.572 1.00 94.12 85 GLY A C 1
ATOM 625 O O . GLY A 1 85 ? 2.018 0.504 -31.796 1.00 94.12 85 GLY A O 1
ATOM 626 N N . LEU A 1 86 ? 3.489 -1.016 -31.044 1.00 93.44 86 LEU A N 1
ATOM 627 C CA . LEU A 1 86 ? 2.483 -1.974 -30.565 1.00 93.44 86 LEU A CA 1
ATOM 628 C C . LEU A 1 86 ? 1.995 -1.671 -29.142 1.00 93.44 86 LEU A C 1
ATOM 630 O O . LEU A 1 86 ? 1.017 -2.266 -28.690 1.00 93.44 86 LEU A O 1
ATOM 634 N N . PHE A 1 87 ? 2.662 -0.761 -28.431 1.00 95.19 87 PHE A N 1
ATOM 635 C CA . PHE A 1 87 ? 2.247 -0.331 -27.105 1.00 95.19 87 PHE A CA 1
ATOM 636 C C . PHE A 1 87 ? 1.411 0.941 -27.182 1.00 95.19 87 PHE A C 1
ATOM 638 O O . PHE A 1 87 ? 1.698 1.858 -27.950 1.00 95.19 87 PHE A O 1
ATOM 645 N N . GLN A 1 88 ? 0.407 1.028 -26.310 1.00 96.31 88 GLN A N 1
ATOM 646 C CA . GLN A 1 88 ? -0.223 2.311 -26.014 1.00 96.31 88 GLN A CA 1
ATOM 647 C C . GLN A 1 88 ? 0.822 3.270 -25.409 1.00 96.31 88 GLN A C 1
ATOM 649 O O . GLN A 1 88 ? 1.678 2.805 -24.645 1.00 96.31 88 GLN A O 1
ATOM 654 N N . PRO A 1 89 ? 0.762 4.587 -25.695 1.00 95.56 89 PRO A N 1
ATOM 655 C CA . PRO A 1 89 ? 1.773 5.552 -25.248 1.00 95.56 89 PRO A CA 1
ATOM 656 C C . PRO A 1 89 ? 2.065 5.492 -23.742 1.00 95.56 89 PRO A C 1
ATOM 658 O O . PRO A 1 89 ? 3.224 5.419 -23.336 1.00 95.56 89 PRO A O 1
ATOM 661 N N . ASP A 1 90 ? 1.021 5.412 -22.916 1.00 94.06 90 ASP A N 1
ATOM 662 C CA . ASP A 1 90 ? 1.144 5.365 -21.455 1.00 94.06 90 ASP A CA 1
ATOM 663 C C . ASP A 1 90 ? 1.745 4.049 -20.940 1.00 94.06 90 ASP A C 1
ATOM 665 O O . ASP A 1 90 ? 2.372 4.004 -19.878 1.00 94.06 90 ASP A O 1
ATOM 669 N N . THR A 1 91 ? 1.546 2.949 -21.667 1.00 92.25 91 THR A N 1
ATOM 670 C CA . THR A 1 91 ? 2.180 1.663 -21.358 1.00 92.25 91 THR A CA 1
ATOM 671 C C . THR A 1 91 ? 3.657 1.709 -21.727 1.00 92.25 91 THR A C 1
ATOM 673 O O . THR A 1 91 ? 4.498 1.311 -20.924 1.00 92.25 91 THR A O 1
ATOM 676 N N . LEU A 1 92 ? 3.981 2.250 -22.906 1.00 94.19 92 LEU A N 1
ATOM 677 C CA . LEU A 1 92 ? 5.360 2.418 -23.355 1.00 94.19 92 LEU A CA 1
ATOM 678 C C . LEU A 1 92 ? 6.155 3.323 -22.406 1.00 94.19 92 LEU A C 1
ATOM 680 O O . LEU A 1 92 ? 7.304 3.020 -22.097 1.00 94.19 92 LEU A O 1
ATOM 684 N N . ALA A 1 93 ? 5.541 4.397 -21.899 1.00 92.25 93 ALA A N 1
ATOM 685 C CA . ALA A 1 93 ? 6.160 5.276 -20.911 1.00 92.25 93 ALA A CA 1
ATOM 686 C C . ALA A 1 93 ? 6.562 4.517 -19.633 1.00 92.25 93 ALA A C 1
ATOM 688 O O . ALA A 1 93 ? 7.691 4.651 -19.171 1.00 92.25 93 ALA A O 1
ATOM 689 N N . ARG A 1 94 ? 5.677 3.664 -19.097 1.00 91.19 94 ARG A N 1
ATOM 690 C CA . ARG A 1 94 ? 5.961 2.841 -17.905 1.00 91.19 94 ARG A CA 1
ATOM 691 C C . ARG A 1 94 ? 7.042 1.788 -18.149 1.00 91.19 94 ARG A C 1
ATOM 693 O O . ARG A 1 94 ? 7.869 1.558 -17.274 1.00 91.19 94 ARG A O 1
ATOM 700 N N . LEU A 1 95 ? 7.062 1.173 -19.333 1.00 92.31 95 LEU A N 1
ATOM 701 C CA . LEU A 1 95 ? 8.110 0.217 -19.707 1.00 92.31 95 LEU A CA 1
ATOM 702 C C . LEU A 1 95 ? 9.485 0.889 -19.780 1.00 92.31 95 LEU A C 1
ATOM 704 O O . LEU A 1 95 ? 10.444 0.361 -19.230 1.00 92.31 95 LEU A O 1
ATOM 708 N N . ARG A 1 96 ? 9.559 2.090 -20.366 1.00 92.06 96 ARG A N 1
ATOM 709 C CA . ARG A 1 96 ? 10.800 2.879 -20.444 1.00 92.06 96 ARG A CA 1
ATOM 710 C C . ARG A 1 96 ? 11.325 3.313 -19.080 1.00 92.06 96 ARG A C 1
ATOM 712 O O . ARG A 1 96 ? 12.532 3.348 -18.883 1.00 92.06 96 ARG A O 1
ATOM 719 N N . VAL A 1 97 ? 10.434 3.623 -18.132 1.00 91.56 97 VAL A N 1
ATOM 720 C CA . VAL A 1 97 ? 10.836 3.845 -16.731 1.00 91.56 97 VAL A CA 1
ATOM 721 C C . VAL A 1 97 ? 11.538 2.600 -16.186 1.00 91.56 97 VAL A C 1
ATOM 723 O O . VAL A 1 97 ? 12.583 2.721 -15.560 1.00 91.56 97 VAL A O 1
ATOM 726 N N . GLY A 1 98 ? 10.997 1.413 -16.468 1.00 91.75 98 GLY A N 1
ATOM 727 C CA . GLY A 1 98 ? 11.580 0.138 -16.058 1.00 91.75 98 GLY A CA 1
ATOM 728 C C . GLY A 1 98 ? 12.945 -0.176 -16.678 1.00 91.75 98 GLY A C 1
ATOM 729 O O . GLY A 1 98 ? 13.802 -0.684 -15.9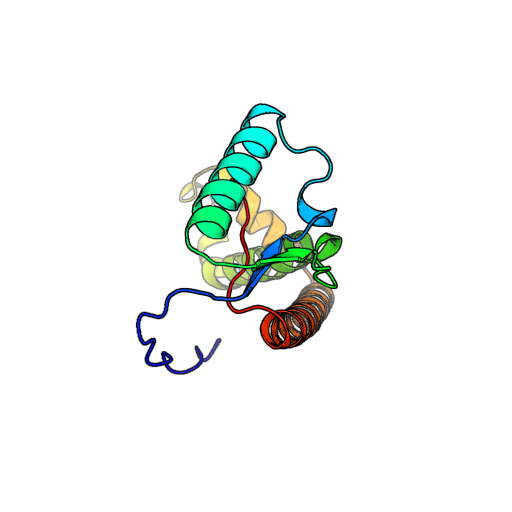66 1.00 91.75 98 GLY A O 1
ATOM 730 N N . GLU A 1 99 ? 13.176 0.162 -17.955 1.00 92.12 99 GLU A N 1
ATOM 731 C CA . GLU A 1 99 ? 14.481 -0.022 -18.6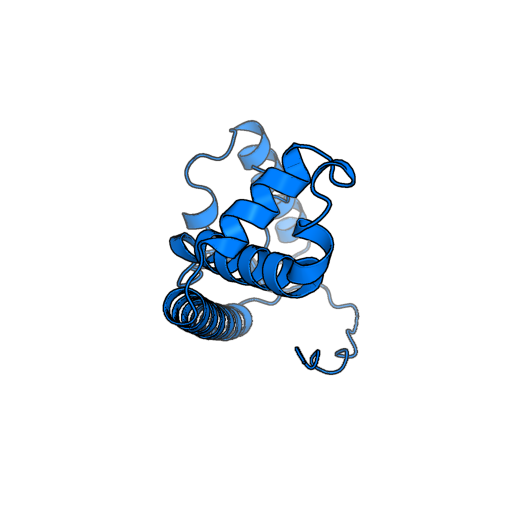27 1.00 92.12 99 GLU A CA 1
ATOM 732 C C . GLU A 1 99 ? 15.618 0.767 -17.958 1.00 92.12 99 GLU A C 1
ATOM 734 O O . GLU A 1 99 ? 16.778 0.370 -18.032 1.00 92.12 99 GLU A O 1
ATOM 739 N N . GLY A 1 100 ? 15.293 1.888 -17.306 1.00 90.25 100 GLY A N 1
ATOM 740 C CA . GLY A 1 100 ? 16.261 2.721 -16.588 1.00 90.25 100 GLY A CA 1
ATOM 741 C C . GLY A 1 100 ? 16.610 2.230 -15.179 1.00 90.25 100 GLY A C 1
ATOM 742 O O . GLY A 1 100 ? 17.469 2.830 -14.538 1.00 90.25 100 GLY A O 1
ATOM 743 N N . VAL A 1 101 ? 15.950 1.182 -14.677 1.00 95.19 101 VAL A N 1
ATOM 744 C CA . VAL A 1 101 ? 16.163 0.659 -13.320 1.00 95.19 101 VAL A CA 1
ATOM 745 C C . VAL A 1 101 ? 17.358 -0.293 -13.311 1.00 95.19 101 VAL A C 1
ATOM 747 O O . VAL A 1 101 ? 17.359 -1.299 -14.018 1.00 95.19 101 VAL A O 1
ATOM 750 N N . SER A 1 102 ? 18.362 -0.024 -12.474 1.00 95.38 102 SER A N 1
ATOM 751 C CA . SER A 1 102 ? 19.507 -0.928 -12.335 1.00 95.38 102 SER A CA 1
ATOM 752 C C . SER A 1 102 ? 19.169 -2.177 -11.507 1.00 95.38 102 SER A C 1
ATOM 754 O O . SER A 1 102 ? 18.225 -2.198 -10.711 1.00 95.38 102 SER A O 1
ATOM 756 N N . GLU A 1 103 ? 19.987 -3.230 -11.623 1.00 93.56 103 GLU A N 1
ATOM 757 C CA . GLU A 1 103 ? 19.868 -4.410 -10.751 1.00 93.56 103 GLU A CA 1
ATOM 758 C C . GLU A 1 103 ? 20.002 -4.047 -9.262 1.00 93.56 103 GLU A C 1
ATOM 760 O O . GLU A 1 103 ? 19.309 -4.626 -8.422 1.00 93.56 103 GLU A O 1
ATOM 765 N N . GLY A 1 104 ? 20.850 -3.063 -8.940 1.00 97.25 104 GLY A N 1
ATOM 766 C CA . GLY A 1 104 ? 21.036 -2.553 -7.581 1.00 97.25 104 GLY A CA 1
ATOM 767 C C . GLY A 1 104 ? 19.781 -1.871 -7.035 1.00 97.25 104 GLY A C 1
ATOM 768 O O . GLY A 1 104 ? 19.360 -2.176 -5.918 1.00 97.25 104 GLY A O 1
ATOM 769 N N . ASP A 1 105 ? 19.131 -1.027 -7.841 1.00 96.56 105 ASP A N 1
ATOM 770 C CA . ASP A 1 105 ? 17.868 -0.371 -7.470 1.00 96.56 105 ASP A CA 1
ATOM 771 C C . ASP A 1 105 ? 16.769 -1.404 -7.214 1.00 96.56 105 ASP A C 1
ATOM 773 O O . ASP A 1 105 ? 16.047 -1.346 -6.215 1.00 96.56 105 ASP A O 1
ATOM 777 N N . ARG A 1 106 ? 16.675 -2.411 -8.092 1.00 95.88 106 ARG A N 1
ATOM 778 C CA . ARG A 1 106 ? 15.719 -3.509 -7.938 1.00 95.88 106 ARG A CA 1
ATOM 779 C C . ARG A 1 106 ? 15.997 -4.328 -6.678 1.00 95.88 106 ARG A C 1
ATOM 781 O O . ARG A 1 106 ? 15.053 -4.665 -5.963 1.00 95.88 106 ARG A O 1
ATOM 788 N N . ALA A 1 107 ? 17.258 -4.646 -6.387 1.00 97.38 107 ALA A N 1
ATOM 789 C CA . ALA A 1 107 ? 17.640 -5.362 -5.172 1.00 97.38 107 ALA A CA 1
ATOM 790 C C . ALA A 1 107 ? 17.286 -4.563 -3.906 1.00 97.38 107 ALA A C 1
ATOM 792 O O . ALA A 1 107 ? 16.678 -5.117 -2.987 1.00 97.38 107 ALA A O 1
ATOM 793 N N . GLY A 1 108 ? 17.573 -3.257 -3.892 1.00 97.31 108 GLY A N 1
ATOM 794 C CA . GLY A 1 108 ? 17.193 -2.355 -2.804 1.00 97.31 108 GLY A CA 1
ATOM 795 C C . GLY A 1 108 ? 15.678 -2.304 -2.591 1.00 97.31 108 GLY A C 1
ATOM 796 O O . GLY A 1 108 ? 15.198 -2.485 -1.473 1.00 97.31 108 GLY A O 1
ATOM 797 N N . ALA A 1 109 ? 14.896 -2.170 -3.665 1.00 96.69 109 ALA A N 1
ATOM 798 C CA . ALA A 1 109 ? 13.436 -2.176 -3.579 1.00 96.69 109 ALA A CA 1
ATOM 799 C C . ALA A 1 109 ? 12.878 -3.511 -3.047 1.00 96.69 109 ALA A C 1
ATOM 801 O O . ALA A 1 109 ? 11.932 -3.529 -2.255 1.00 96.69 109 ALA A O 1
ATOM 802 N N . LEU A 1 110 ? 13.474 -4.647 -3.431 1.00 96.81 110 LEU A N 1
ATOM 803 C CA . LEU A 1 110 ? 13.103 -5.962 -2.896 1.00 96.81 110 LEU A CA 1
ATOM 804 C C . LEU A 1 110 ? 13.406 -6.092 -1.397 1.00 96.81 110 LEU A C 1
ATOM 806 O O . LEU A 1 110 ? 12.632 -6.744 -0.689 1.00 96.81 110 LEU A O 1
ATOM 810 N N . GLN A 1 111 ? 14.482 -5.467 -0.912 1.00 96.50 111 GLN A N 1
ATOM 811 C CA . GLN A 1 111 ? 14.782 -5.393 0.516 1.00 96.50 111 GLN A CA 1
ATOM 812 C C . GLN A 1 111 ? 13.744 -4.544 1.261 1.00 96.50 111 GLN A C 1
ATOM 814 O O . GLN A 1 111 ? 13.177 -5.026 2.242 1.00 96.50 111 GLN A O 1
ATOM 819 N N . VAL A 1 112 ? 13.406 -3.354 0.749 1.00 96.19 112 VAL A N 1
ATOM 820 C CA . VAL A 1 112 ? 12.340 -2.506 1.318 1.00 96.19 112 VAL A CA 1
ATOM 821 C C . VAL A 1 112 ? 11.018 -3.270 1.395 1.00 96.19 112 VAL A C 1
ATOM 823 O O . VAL A 1 112 ? 10.349 -3.255 2.425 1.00 96.19 112 VAL A O 1
ATOM 826 N N . ARG A 1 113 ? 10.656 -4.025 0.347 1.00 95.62 113 ARG A N 1
ATOM 827 C CA . ARG A 1 113 ? 9.460 -4.883 0.372 1.00 95.62 113 ARG A CA 1
ATOM 828 C C . ARG A 1 113 ? 9.518 -5.913 1.503 1.00 95.62 113 ARG A C 1
ATOM 830 O O . ARG A 1 113 ? 8.504 -6.145 2.156 1.00 95.62 113 ARG A O 1
ATOM 837 N N . ALA A 1 114 ? 10.664 -6.557 1.714 1.00 94.88 114 ALA A N 1
ATOM 838 C CA . ALA A 1 114 ? 10.820 -7.562 2.764 1.00 94.88 114 ALA A CA 1
ATOM 839 C C . ALA A 1 114 ? 10.711 -6.950 4.172 1.00 94.88 114 ALA A C 1
ATOM 841 O O . ALA A 1 114 ? 10.128 -7.564 5.064 1.00 94.88 114 ALA A O 1
ATOM 842 N N . GLU A 1 115 ? 11.244 -5.745 4.372 1.00 93.94 115 GLU A N 1
ATOM 843 C CA . GLU A 1 115 ? 11.109 -4.983 5.619 1.00 93.94 115 GLU A CA 1
ATOM 844 C C . GLU A 1 115 ? 9.655 -4.549 5.852 1.00 93.94 115 GLU A C 1
ATOM 846 O O . GLU A 1 115 ? 9.110 -4.797 6.927 1.00 93.94 115 GLU A O 1
ATOM 851 N N . TYR A 1 116 ? 8.986 -4.024 4.821 1.00 93.38 116 TYR A N 1
ATOM 852 C CA . TYR A 1 116 ? 7.569 -3.652 4.867 1.00 93.38 116 TYR A CA 1
ATOM 853 C C . TYR A 1 116 ? 6.662 -4.844 5.209 1.00 93.38 116 TYR A C 1
ATOM 855 O O . TYR A 1 116 ? 5.782 -4.746 6.062 1.00 93.38 116 TYR A O 1
ATOM 863 N N . GLN A 1 117 ? 6.900 -6.008 4.593 1.00 93.75 117 GLN A N 1
ATOM 864 C CA . GLN A 1 117 ? 6.160 -7.237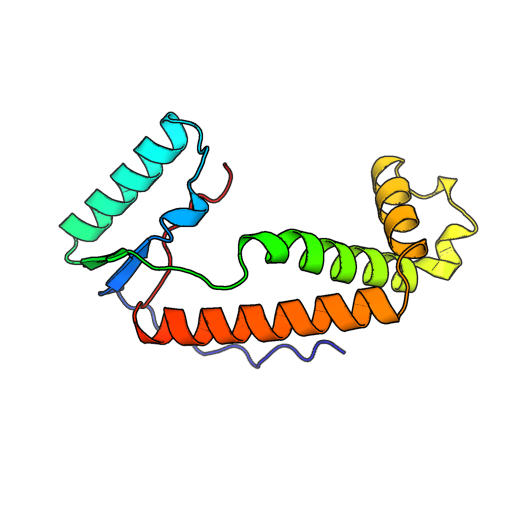 4.899 1.00 93.75 117 GLN A CA 1
ATOM 865 C C . GLN A 1 117 ? 6.339 -7.674 6.355 1.00 93.75 117 GLN A C 1
ATOM 867 O O . GLN A 1 117 ? 5.371 -8.102 6.979 1.00 93.75 117 GLN A O 1
ATOM 872 N N . ARG A 1 118 ? 7.550 -7.541 6.904 1.00 92.94 118 ARG A N 1
ATOM 873 C CA . ARG A 1 118 ? 7.839 -7.871 8.304 1.00 92.94 118 ARG A CA 1
ATOM 874 C C . ARG A 1 118 ? 7.124 -6.919 9.263 1.00 92.94 118 ARG A C 1
ATOM 876 O O . ARG A 1 118 ? 6.490 -7.376 10.205 1.00 92.94 118 ARG A O 1
ATOM 883 N N . GLY A 1 119 ? 7.142 -5.619 8.964 1.00 92.25 119 GLY A N 1
ATOM 884 C CA . GLY A 1 119 ? 6.394 -4.616 9.724 1.00 92.25 119 GLY A CA 1
ATOM 885 C C . GLY A 1 119 ? 4.881 -4.859 9.694 1.00 92.25 119 GLY A C 1
ATOM 886 O O . GLY A 1 119 ? 4.217 -4.748 10.719 1.00 92.25 119 GLY A O 1
ATOM 887 N N . LEU A 1 120 ? 4.324 -5.269 8.548 1.00 92.56 120 LEU A N 1
ATOM 888 C CA . LEU A 1 120 ? 2.919 -5.683 8.472 1.00 92.56 120 LEU A CA 1
ATOM 889 C C . LEU A 1 120 ? 2.634 -6.930 9.317 1.00 92.56 120 LEU A C 1
ATOM 891 O O . LEU A 1 120 ? 1.604 -6.977 9.983 1.00 92.56 120 LEU A O 1
ATOM 895 N N . GLU A 1 121 ? 3.517 -7.933 9.309 1.00 93.50 121 GLU A N 1
ATOM 896 C CA . GLU A 1 121 ? 3.369 -9.127 10.157 1.00 93.50 121 GLU A CA 1
ATOM 897 C C . GLU A 1 121 ? 3.335 -8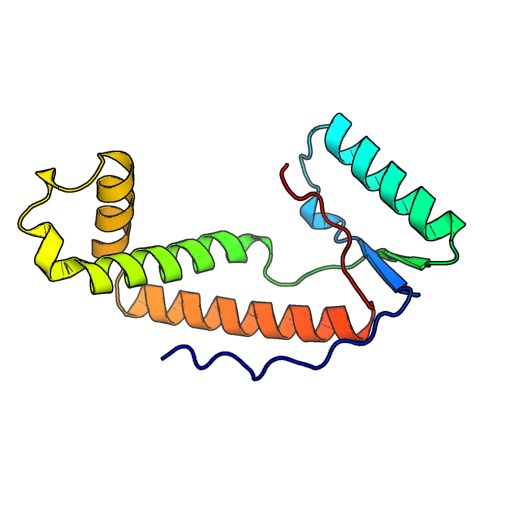.758 11.654 1.00 93.50 121 GLU A C 1
ATOM 899 O O . GLU A 1 121 ? 2.525 -9.317 12.393 1.00 93.50 121 GLU A O 1
ATOM 904 N N . GLU A 1 122 ? 4.133 -7.777 12.088 1.00 92.88 122 GLU A N 1
ATOM 905 C CA . GLU A 1 122 ? 4.104 -7.241 13.458 1.00 92.88 122 GLU A CA 1
ATOM 906 C C . GLU A 1 122 ? 2.784 -6.518 13.773 1.00 92.88 122 GLU A C 1
ATOM 908 O O . GLU A 1 122 ? 2.175 -6.774 14.814 1.00 92.88 122 GLU A O 1
ATOM 913 N N . VAL A 1 123 ? 2.292 -5.675 12.857 1.00 94.38 123 VAL A N 1
ATOM 914 C CA . VAL A 1 123 ? 1.000 -4.978 13.003 1.00 94.38 123 VAL A CA 1
ATOM 915 C C . VAL A 1 123 ? -0.158 -5.974 13.101 1.00 94.38 123 VAL A C 1
ATOM 917 O O . VAL A 1 123 ? -0.986 -5.876 14.003 1.00 94.38 123 VAL A O 1
ATOM 920 N N . PHE A 1 124 ? -0.198 -6.996 12.246 1.00 94.56 124 PHE A N 1
ATOM 921 C CA . PHE A 1 124 ? -1.225 -8.044 12.322 1.00 94.56 124 PHE A CA 1
ATOM 922 C C . PHE A 1 124 ? -1.077 -8.970 13.543 1.00 94.56 124 PHE A C 1
ATOM 924 O O . PHE A 1 124 ? -1.940 -9.810 13.794 1.00 94.56 124 PHE A O 1
ATOM 931 N N . GLY A 1 125 ? -0.015 -8.818 14.341 1.00 93.56 125 GLY A N 1
ATOM 932 C CA . GLY A 1 125 ? 0.066 -9.405 15.678 1.00 93.56 125 GLY A CA 1
ATOM 933 C C . GLY A 1 125 ? -0.848 -8.711 16.698 1.00 93.56 125 GLY A C 1
ATOM 934 O O . GLY A 1 125 ? -1.284 -9.344 17.664 1.00 93.56 125 GLY A O 1
ATOM 935 N N . SER A 1 126 ? -1.171 -7.429 16.492 1.00 93.56 126 SER A N 1
ATOM 936 C CA . SER A 1 126 ? -1.992 -6.625 17.408 1.00 93.56 126 SER A CA 1
ATOM 937 C C . SER A 1 126 ? -3.419 -6.370 16.912 1.00 93.56 126 SER A C 1
ATOM 939 O O . SER A 1 126 ? -4.300 -6.138 17.741 1.00 93.56 126 SER A O 1
ATOM 941 N N . VAL A 1 127 ? -3.677 -6.477 15.605 1.00 96.19 127 VAL A N 1
ATOM 942 C CA . VAL A 1 127 ? -5.001 -6.263 14.993 1.00 96.19 127 VAL A CA 1
ATOM 943 C C . VAL A 1 127 ? -5.373 -7.383 14.022 1.00 96.19 127 VAL A C 1
ATOM 945 O O . VAL A 1 127 ? -4.506 -8.019 13.432 1.00 96.19 127 VAL A O 1
ATOM 948 N N . ASP A 1 128 ? -6.671 -7.619 13.832 1.00 94.44 128 ASP A N 1
ATOM 949 C CA . ASP A 1 128 ? -7.167 -8.690 12.957 1.00 94.44 128 ASP A CA 1
ATOM 950 C C . ASP A 1 128 ? -7.186 -8.257 11.481 1.00 94.44 128 ASP A C 1
ATOM 952 O O . ASP A 1 128 ? -6.967 -9.064 10.577 1.00 94.44 128 ASP A O 1
ATOM 956 N N . VAL A 1 129 ? -7.470 -6.974 11.243 1.00 94.19 129 VAL A N 1
ATOM 957 C CA . VAL A 1 129 ? -7.584 -6.337 9.923 1.00 94.19 129 VAL A CA 1
ATOM 958 C C . VAL A 1 129 ? -7.171 -4.865 10.009 1.00 94.19 129 VAL A C 1
ATOM 960 O O . VAL A 1 129 ? -7.133 -4.300 11.101 1.00 94.19 129 VAL A O 1
ATOM 963 N N . LEU A 1 130 ? -6.907 -4.235 8.862 1.00 94.25 130 LEU A N 1
ATOM 964 C CA . LEU A 1 130 ? -6.727 -2.785 8.745 1.00 94.25 130 LEU A CA 1
ATOM 965 C C . LEU A 1 130 ? -7.942 -2.156 8.057 1.00 94.25 130 LEU A C 1
ATOM 967 O O . LEU A 1 130 ? -8.442 -2.700 7.072 1.00 94.25 130 LEU A O 1
ATOM 971 N N . LEU A 1 131 ? -8.388 -1.005 8.556 1.00 93.12 131 LEU A N 1
ATOM 972 C CA . LEU A 1 131 ? -9.380 -0.157 7.903 1.00 93.12 131 LEU A CA 1
ATOM 973 C C . LEU A 1 131 ? -8.659 0.969 7.166 1.00 93.12 131 LEU A C 1
ATOM 975 O O . LEU A 1 131 ? -8.040 1.827 7.788 1.00 93.12 131 LEU A O 1
ATOM 979 N N . THR A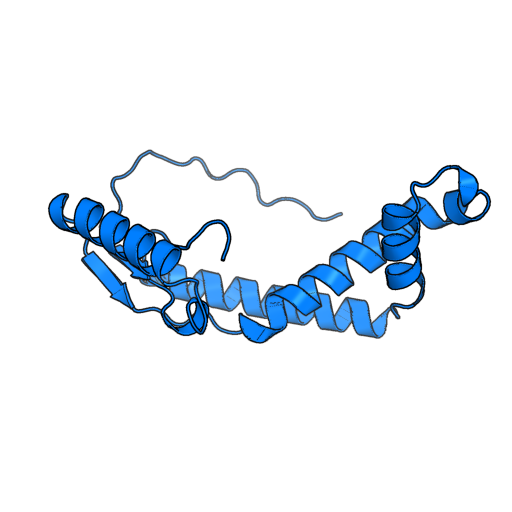 1 132 ? -8.754 0.964 5.841 1.00 91.56 132 THR A N 1
ATOM 980 C CA . THR A 1 132 ? -8.117 1.955 4.970 1.00 91.56 132 THR A CA 1
ATOM 981 C C . THR A 1 132 ? -9.118 2.403 3.910 1.00 91.56 132 THR A C 1
ATOM 983 O O . THR A 1 132 ? -9.959 1.599 3.492 1.00 91.56 132 THR A O 1
ATOM 986 N N . PRO A 1 133 ? -9.046 3.650 3.426 1.00 89.75 133 PRO A N 1
ATOM 987 C CA . PRO A 1 133 ? -9.728 4.010 2.200 1.00 89.75 133 PRO A CA 1
ATOM 988 C C . PRO A 1 133 ? -9.126 3.205 1.040 1.00 89.75 133 PRO A C 1
ATOM 990 O O . PRO A 1 133 ? -7.960 2.802 1.069 1.00 89.75 133 PRO A O 1
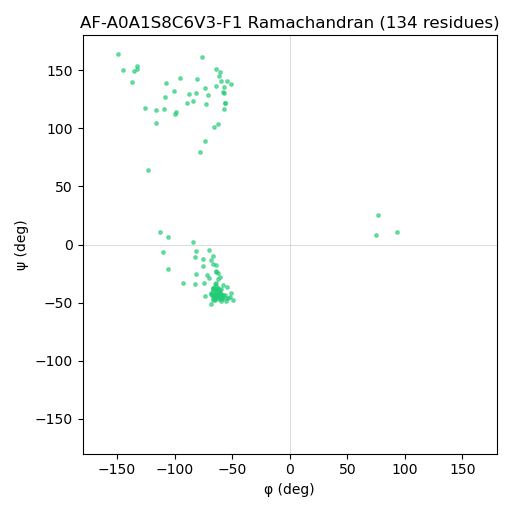ATOM 993 N N . THR A 1 134 ? -9.936 2.925 0.021 1.00 88.00 134 THR A N 1
ATOM 994 C CA . THR A 1 134 ? -9.471 2.222 -1.187 1.00 88.00 134 THR A CA 1
ATOM 995 C C . THR A 1 134 ? -8.778 3.160 -2.170 1.00 88.00 134 THR A C 1
ATOM 997 O O . THR A 1 134 ? -7.976 2.709 -2.983 1.00 88.00 134 THR A O 1
ATOM 1000 N N . LEU A 1 135 ? -9.115 4.448 -2.108 1.00 81.00 135 LEU A N 1
ATOM 1001 C CA . LEU A 1 135 ? -8.555 5.555 -2.876 1.00 81.00 135 LEU A CA 1
ATOM 1002 C C . LEU A 1 135 ? -8.534 6.798 -1.966 1.00 81.00 135 LEU A C 1
ATOM 1004 O O . LEU A 1 135 ? -9.390 6.860 -1.081 1.00 81.00 135 LEU A O 1
ATOM 1008 N N . PRO A 1 136 ? -7.585 7.733 -2.154 1.00 71.50 136 PRO A N 1
ATOM 1009 C CA . PRO A 1 136 ? -7.547 8.996 -1.416 1.00 71.50 136 PRO A CA 1
ATOM 1010 C C . PRO A 1 136 ? -8.831 9.818 -1.521 1.00 71.50 136 PRO A C 1
ATOM 1012 O O . PRO A 1 136 ? -9.536 9.681 -2.551 1.00 71.50 136 PRO A O 1
#

Radius of gyration: 19.19 Å; Cα contacts (8 Å, |Δi|>4): 128; chains: 1; bounding box: 42×37×51 Å

Secondary structure (DSSP, 8-state):
---PPPPP-PPP---SEEEE-GGGGTT--HHHHHHHHHHHHHHHHTTPEEEE---TTHHHHHHHHHHHHHHHHHHHHGGGGGSGGGS-HHHHHHHHHHHT--HHHHHHHHHHHHHHHHHHHHHTTT-SEE---S--